Protein AF-A0A1F5RYB1-F1 (afdb_monomer)

Secondary structure (DSSP, 8-state):
--HHHHHHHHHHHHHHHHHHHTTS--SSPP---S--------SHHHHHHHHHHHHTHHHHTT-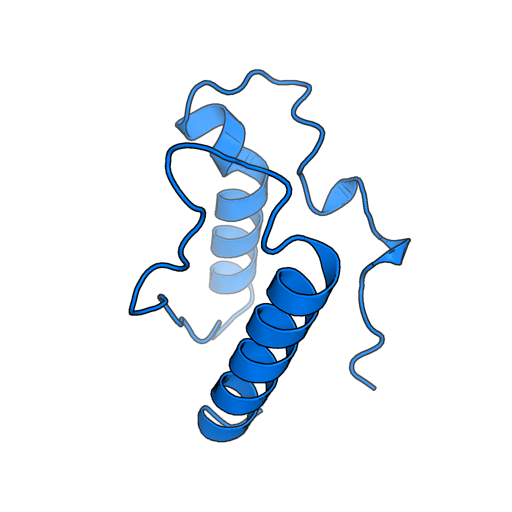-TT-S-SGGG-GGG-----

Sequence (82 aa):
MCRLQLRELLKHYRSSFFKKYNNRIPFPKFRWQKSYYDHVIRNGRDFENHWNYTSYNHVKHNMGDDWPYCTENYWEFIDDLS

Foldseek 3Di:
DDPVVVVVVVVVVVVVCCVVCQVVDPPPRDDDDPDDDDDDQDDDVSVVVVLCCQQCVCVVVVVDPVDC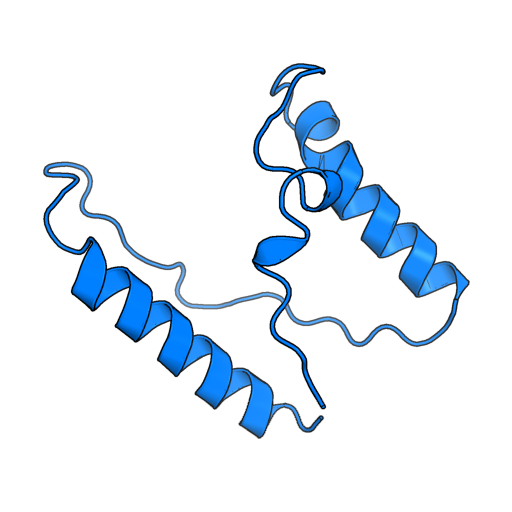PGPVNCPVPPDPPD

pLDDT: mean 85.4, std 10.03, range [46.84, 97.75]

InterPro domains:
  IPR036515 Transposase IS200-like superfamily [G3DSA:3.30.70.1290] (3-80)
  IPR036515 Transposase IS200-like superfamily [SSF143422] (9-63)

Structure (mmCIF, N/CA/C/O backbone):
data_AF-A0A1F5RYB1-F1
#
_entry.id   AF-A0A1F5RYB1-F1
#
loop_
_atom_site.group_PDB
_atom_site.id
_atom_site.type_symbol
_atom_site.label_atom_id
_atom_site.label_alt_id
_atom_site.label_comp_id
_atom_site.label_asym_id
_atom_sit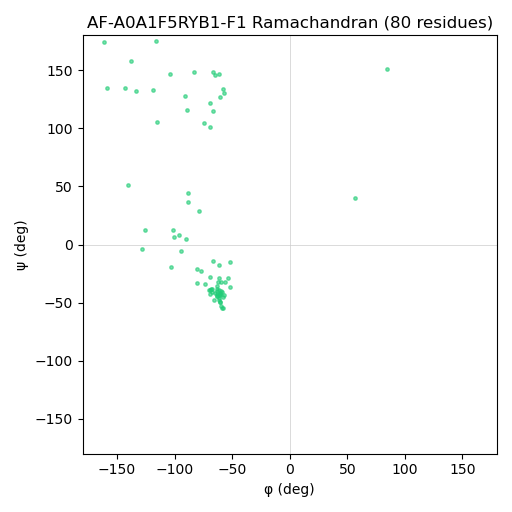e.label_entity_id
_atom_site.label_seq_id
_atom_site.pdbx_PDB_ins_code
_atom_site.Cartn_x
_atom_site.Cartn_y
_atom_site.Cartn_z
_atom_site.occupancy
_atom_site.B_iso_or_equiv
_atom_site.auth_seq_id
_atom_site.auth_comp_id
_atom_site.auth_asym_id
_atom_site.auth_atom_id
_atom_site.pdbx_PDB_model_num
ATOM 1 N N . MET A 1 1 ? -6.565 -7.335 15.291 1.00 57.12 1 MET A N 1
ATOM 2 C CA . MET A 1 1 ? -5.376 -6.459 15.388 1.00 57.12 1 MET A CA 1
ATOM 3 C C . MET A 1 1 ? -5.845 -5.024 15.634 1.00 57.12 1 MET A C 1
ATOM 5 O O . MET A 1 1 ? -6.758 -4.578 14.952 1.00 57.12 1 MET A O 1
ATOM 9 N N . CYS A 1 2 ? -5.322 -4.326 16.644 1.00 63.12 2 CYS A N 1
ATOM 10 C CA . CYS A 1 2 ? -5.752 -2.955 16.970 1.00 63.12 2 CYS A CA 1
ATOM 11 C C . CYS A 1 2 ? -5.023 -1.926 16.081 1.00 63.12 2 CYS A C 1
ATOM 13 O O . CYS A 1 2 ? -3.859 -2.125 15.741 1.00 63.12 2 CYS A O 1
ATOM 15 N N . ARG A 1 3 ? -5.663 -0.795 15.743 1.00 68.25 3 ARG A N 1
ATOM 16 C CA . ARG A 1 3 ? -5.106 0.272 14.875 1.00 68.25 3 ARG A CA 1
ATOM 17 C C . ARG A 1 3 ? -3.734 0.794 15.335 1.00 68.25 3 ARG A C 1
ATOM 19 O O . ARG A 1 3 ? -2.917 1.215 14.520 1.00 68.25 3 ARG A O 1
ATOM 26 N N . LEU A 1 4 ? -3.461 0.736 16.640 1.00 66.19 4 LEU A N 1
ATOM 27 C CA . LEU A 1 4 ? -2.161 1.095 17.216 1.00 66.19 4 LEU A CA 1
ATOM 28 C C . LEU A 1 4 ? -1.047 0.112 16.820 1.00 66.19 4 LEU A C 1
ATOM 30 O O . LEU A 1 4 ? 0.054 0.552 16.505 1.00 66.19 4 LEU A O 1
ATOM 34 N N . GLN A 1 5 ? -1.338 -1.191 16.754 1.00 80.81 5 GLN A N 1
ATOM 35 C CA . GLN A 1 5 ? -0.369 -2.211 16.331 1.00 80.81 5 GLN A CA 1
ATOM 36 C C . GLN A 1 5 ? -0.010 -2.051 14.847 1.00 80.81 5 GLN A C 1
ATOM 38 O O . GLN A 1 5 ? 1.166 -2.088 14.493 1.00 80.81 5 GLN A O 1
ATOM 43 N N . LEU A 1 6 ? -1.004 -1.759 13.996 1.00 83.19 6 LEU A N 1
ATOM 44 C CA . LEU A 1 6 ? -0.784 -1.484 12.571 1.00 83.19 6 LEU A CA 1
ATOM 45 C C 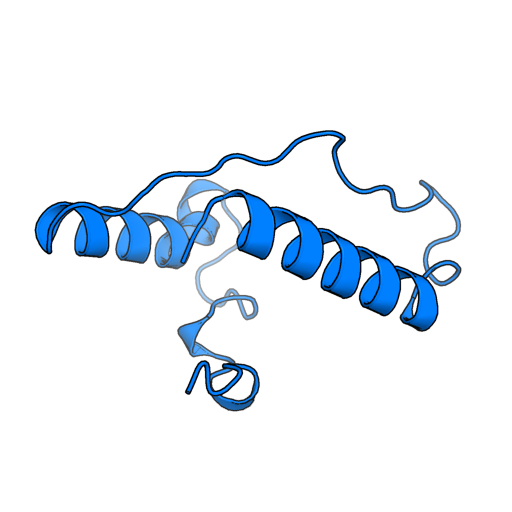. LEU A 1 6 ? 0.157 -0.288 12.358 1.00 83.19 6 LEU A C 1
ATOM 47 O O . LEU A 1 6 ? 1.034 -0.319 11.496 1.00 83.19 6 LEU A O 1
ATOM 51 N N . ARG A 1 7 ? 0.006 0.771 13.162 1.00 86.38 7 ARG A N 1
ATOM 52 C CA . ARG A 1 7 ? 0.856 1.962 13.061 1.00 86.38 7 ARG A CA 1
ATOM 53 C C . ARG A 1 7 ? 2.320 1.655 13.369 1.00 86.38 7 ARG A C 1
ATOM 55 O O . ARG A 1 7 ? 3.191 2.144 12.649 1.00 86.38 7 ARG A O 1
ATOM 62 N N . GLU A 1 8 ? 2.595 0.889 14.421 1.00 89.75 8 GLU A N 1
ATOM 63 C CA . GLU A 1 8 ? 3.971 0.531 14.783 1.00 89.75 8 GLU A CA 1
ATOM 64 C C . GLU A 1 8 ? 4.600 -0.405 13.747 1.00 89.75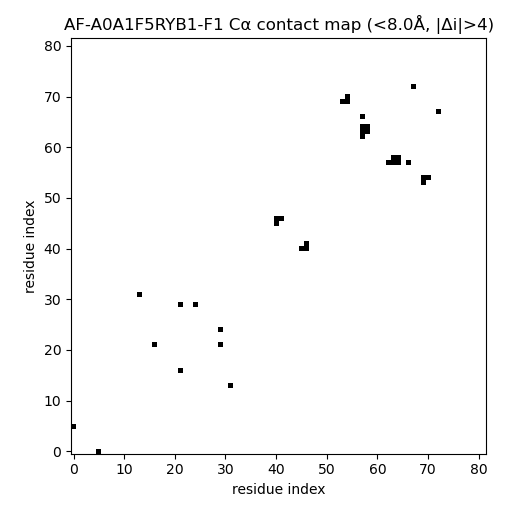 8 GLU A C 1
ATOM 66 O O . GLU A 1 8 ? 5.744 -0.190 13.344 1.00 89.75 8 GLU A O 1
ATOM 71 N N . LEU A 1 9 ? 3.823 -1.348 13.213 1.00 89.19 9 LEU A N 1
ATOM 72 C CA . LEU A 1 9 ? 4.263 -2.225 12.132 1.00 89.19 9 LEU A CA 1
ATOM 73 C C . LEU A 1 9 ? 4.612 -1.435 10.853 1.00 89.19 9 LEU A C 1
ATOM 75 O O . LEU A 1 9 ? 5.690 -1.597 10.283 1.00 89.19 9 LEU A O 1
ATOM 79 N N . LEU A 1 10 ? 3.760 -0.492 10.437 1.00 89.88 10 LEU A N 1
ATOM 80 C CA . LEU A 1 10 ? 4.037 0.367 9.278 1.00 89.88 10 LEU A CA 1
ATOM 81 C C . LEU A 1 10 ? 5.274 1.251 9.482 1.00 89.88 10 LEU A C 1
ATOM 83 O O . LEU A 1 10 ? 6.043 1.464 8.542 1.00 89.88 10 LEU A O 1
ATOM 87 N N . LYS A 1 11 ? 5.493 1.771 10.697 1.00 91.00 11 LYS A N 1
ATOM 88 C CA . LYS A 1 11 ? 6.729 2.499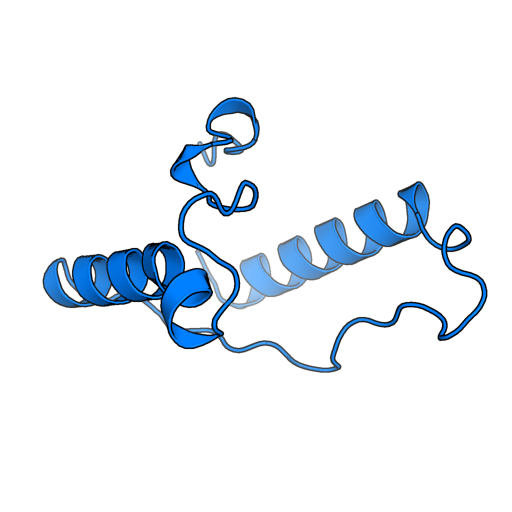 11.023 1.00 91.00 11 LYS A CA 1
ATOM 89 C C . LYS A 1 11 ? 7.950 1.595 10.878 1.00 91.00 11 LYS A C 1
ATOM 91 O O . LYS A 1 11 ? 8.944 2.035 10.298 1.00 91.00 11 LYS A O 1
ATOM 96 N N . HIS A 1 12 ? 7.865 0.357 11.368 1.00 91.44 12 HIS A N 1
ATOM 97 C CA . HIS A 1 12 ? 8.933 -0.626 11.242 1.00 91.44 12 HIS A CA 1
ATOM 98 C C . HIS A 1 12 ? 9.279 -0.878 9.768 1.00 91.44 12 HIS A C 1
ATOM 100 O O . HIS A 1 12 ? 10.419 -0.641 9.372 1.00 91.44 12 HIS A O 1
ATOM 106 N N . TYR A 1 13 ? 8.302 -1.231 8.925 1.00 90.62 13 TYR A N 1
ATOM 107 C CA . TYR A 1 13 ? 8.556 -1.491 7.503 1.00 90.62 13 TYR A CA 1
ATOM 108 C C . TYR A 1 13 ? 9.119 -0.272 6.762 1.00 90.62 13 TYR A C 1
ATOM 110 O O . TYR A 1 13 ? 10.085 -0.397 6.007 1.00 90.62 13 TYR A O 1
ATOM 118 N N . ARG A 1 14 ? 8.579 0.930 7.010 1.00 91.56 14 ARG A N 1
ATOM 119 C CA . ARG A 1 14 ? 9.095 2.172 6.405 1.00 91.56 14 ARG A CA 1
ATOM 120 C C . ARG A 1 14 ? 10.55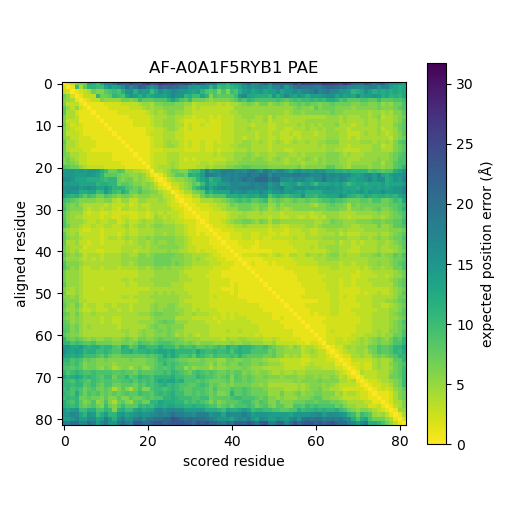1 2.432 6.789 1.00 91.56 14 ARG A C 1
ATOM 122 O O . ARG A 1 14 ? 11.336 2.841 5.932 1.00 91.56 14 ARG A O 1
ATOM 129 N N . SER A 1 15 ? 10.900 2.201 8.056 1.00 91.00 15 SER A N 1
ATOM 130 C CA . SER A 1 15 ? 12.264 2.343 8.573 1.00 91.00 15 SER A CA 1
ATOM 131 C C . SER A 1 15 ? 13.209 1.318 7.944 1.00 91.00 15 SER A C 1
ATOM 133 O O . SER A 1 15 ? 14.258 1.690 7.420 1.00 91.00 15 SER A O 1
ATOM 135 N N . SER A 1 16 ? 12.806 0.046 7.908 1.00 91.12 16 SER A N 1
ATOM 136 C CA . SER A 1 16 ? 13.576 -1.048 7.308 1.00 91.12 16 SER A CA 1
ATOM 137 C C . SER A 1 16 ? 13.833 -0.817 5.816 1.00 91.12 16 SER A C 1
ATOM 139 O O . SER A 1 16 ? 14.967 -0.962 5.355 1.00 91.12 16 SER A O 1
ATOM 141 N N . PHE A 1 17 ? 12.818 -0.367 5.069 1.00 90.38 17 PHE A N 1
ATOM 142 C CA . PHE A 1 17 ? 12.964 -0.002 3.660 1.00 90.38 17 PHE A CA 1
ATOM 143 C C . PHE A 1 17 ? 13.973 1.132 3.473 1.00 90.38 17 PHE A C 1
ATOM 145 O O . PHE A 1 17 ? 14.899 1.013 2.670 1.00 90.38 17 PHE A O 1
ATOM 152 N N . PHE A 1 18 ? 13.838 2.220 4.239 1.00 88.62 18 PHE A N 1
ATOM 153 C CA . PHE A 1 18 ? 14.786 3.325 4.161 1.00 88.62 18 PHE A CA 1
ATOM 154 C C . PHE A 1 18 ? 16.199 2.859 4.517 1.00 88.62 18 PHE A C 1
ATOM 156 O O . PHE A 1 18 ? 17.113 3.055 3.725 1.00 88.62 18 PHE A O 1
ATOM 163 N N . LYS A 1 19 ? 16.399 2.151 5.630 1.00 89.38 19 LYS A N 1
ATOM 164 C CA . LYS A 1 19 ? 17.723 1.636 6.010 1.00 89.38 19 LYS A CA 1
ATOM 165 C C . LYS A 1 19 ? 18.389 0.835 4.881 1.00 89.38 19 LYS A C 1
ATOM 167 O O . LYS A 1 19 ? 19.597 0.947 4.695 1.00 89.38 19 LYS A O 1
ATOM 172 N N . LYS A 1 20 ? 17.610 0.073 4.106 1.00 89.50 20 LYS A N 1
ATOM 173 C CA . LYS A 1 20 ? 18.105 -0.740 2.986 1.00 89.50 20 LYS A CA 1
ATOM 174 C C . LYS A 1 20 ? 18.341 0.056 1.689 1.00 89.50 20 LYS A C 1
ATOM 176 O O . LYS A 1 20 ? 19.260 -0.278 0.940 1.00 89.50 20 LYS A O 1
ATOM 181 N N . TYR A 1 21 ? 17.540 1.090 1.407 1.00 87.25 21 TYR A N 1
ATOM 182 C CA . TYR A 1 21 ? 17.482 1.720 0.075 1.00 87.25 21 TYR A CA 1
ATOM 183 C C . TYR A 1 21 ? 17.640 3.258 0.026 1.00 87.25 21 TYR A C 1
ATOM 185 O O . TYR A 1 21 ? 17.710 3.795 -1.079 1.00 87.25 21 TYR A O 1
ATOM 193 N N . ASN A 1 22 ? 17.741 3.972 1.160 1.00 73.12 22 ASN A N 1
ATOM 194 C CA . ASN A 1 22 ? 17.598 5.444 1.307 1.00 73.12 22 ASN A CA 1
ATOM 195 C C . ASN A 1 22 ? 18.452 6.331 0.374 1.00 73.12 22 ASN A C 1
ATOM 197 O O . ASN A 1 22 ? 18.137 7.501 0.216 1.00 73.12 22 ASN A O 1
ATOM 201 N N . ASN A 1 23 ? 19.482 5.810 -0.294 1.00 67.69 23 ASN A N 1
ATOM 202 C CA . ASN A 1 23 ? 20.366 6.605 -1.156 1.00 67.69 23 ASN A CA 1
ATOM 203 C C . ASN A 1 23 ? 20.497 6.073 -2.592 1.00 67.69 23 ASN A C 1
ATOM 205 O O . ASN A 1 23 ? 21.388 6.502 -3.317 1.00 67.69 23 ASN A O 1
ATOM 209 N N . ARG A 1 24 ? 19.645 5.132 -3.022 1.00 74.25 24 ARG A N 1
ATOM 210 C CA . ARG A 1 24 ? 19.759 4.547 -4.373 1.00 74.25 24 ARG A CA 1
ATOM 211 C C . ARG A 1 24 ? 19.164 5.417 -5.482 1.00 74.25 24 ARG A C 1
ATOM 213 O O . ARG A 1 24 ? 19.533 5.238 -6.635 1.00 74.25 24 ARG A O 1
ATOM 220 N N . ILE A 1 25 ? 18.261 6.342 -5.150 1.00 73.00 25 ILE A N 1
ATOM 221 C CA . ILE A 1 25 ? 17.583 7.205 -6.127 1.00 73.00 25 ILE A CA 1
ATOM 222 C C . ILE A 1 25 ? 18.001 8.660 -5.867 1.00 73.00 25 ILE A C 1
ATOM 224 O O . ILE A 1 25 ? 17.562 9.245 -4.871 1.00 73.00 25 ILE A O 1
ATOM 228 N N . PRO A 1 26 ? 18.864 9.248 -6.716 1.00 74.69 26 PRO A N 1
ATOM 229 C CA . PRO A 1 26 ? 19.444 10.565 -6.463 1.00 74.69 26 PRO A CA 1
ATOM 230 C C . PRO A 1 26 ? 18.447 11.715 -6.669 1.00 74.69 26 PRO A C 1
ATOM 232 O O . PRO A 1 26 ? 18.503 12.701 -5.930 1.00 74.69 26 PRO A O 1
ATOM 235 N N . PHE A 1 27 ? 17.509 11.601 -7.620 1.00 82.06 27 PHE A N 1
ATOM 236 C CA . PHE A 1 27 ? 16.474 12.611 -7.849 1.00 82.06 27 PHE A CA 1
ATOM 237 C C . PHE A 1 27 ? 15.251 12.047 -8.605 1.00 82.06 27 PHE A C 1
ATOM 239 O O . PHE A 1 27 ? 15.445 11.372 -9.614 1.00 82.06 27 PHE A O 1
ATOM 246 N N . PRO A 1 28 ? 14.009 12.346 -8.170 1.00 80.06 28 PRO A N 1
ATOM 247 C CA . PRO A 1 28 ? 13.660 12.965 -6.892 1.00 80.06 28 PRO A CA 1
ATOM 248 C C . PRO A 1 28 ? 13.990 12.033 -5.717 1.00 80.06 28 PRO A C 1
ATOM 250 O O . PRO A 1 28 ? 13.920 10.810 -5.832 1.00 80.06 28 PRO A O 1
ATOM 253 N N . LYS A 1 29 ? 14.342 12.610 -4.560 1.00 83.69 29 LYS A N 1
ATOM 254 C CA . LYS A 1 29 ? 14.565 11.816 -3.342 1.00 83.69 29 LYS A CA 1
ATOM 255 C C . LYS A 1 29 ? 13.280 11.074 -2.983 1.00 83.69 29 LYS A C 1
ATOM 257 O O . LYS A 1 29 ? 12.236 11.709 -2.825 1.00 83.69 29 LYS A O 1
ATOM 262 N N . PHE A 1 30 ? 13.377 9.759 -2.806 1.00 86.44 30 PHE A N 1
ATOM 263 C CA . PHE A 1 30 ? 12.250 8.942 -2.374 1.00 86.44 30 PHE A CA 1
ATOM 264 C C . PHE A 1 30 ? 11.699 9.438 -1.030 1.00 86.44 30 PHE A C 1
ATOM 266 O O . PHE A 1 30 ? 12.451 9.702 -0.087 1.00 86.44 30 PHE A O 1
ATOM 273 N N . ARG A 1 31 ? 10.373 9.566 -0.938 1.00 86.56 31 ARG A N 1
ATOM 274 C CA . ARG A 1 31 ? 9.658 9.930 0.289 1.00 86.56 31 ARG A CA 1
ATOM 275 C C . ARG A 1 31 ? 8.349 9.157 0.354 1.00 86.56 31 ARG A C 1
ATOM 277 O O . ARG A 1 31 ? 7.603 9.128 -0.620 1.00 86.56 31 ARG A O 1
ATOM 284 N N . TRP A 1 32 ? 8.040 8.598 1.520 1.00 89.25 32 TRP A N 1
ATOM 285 C CA . TRP A 1 32 ? 6.698 8.084 1.787 1.00 89.25 32 TRP A CA 1
ATOM 286 C C . TRP A 1 32 ? 5.678 9.226 1.781 1.00 89.25 32 TRP A C 1
ATOM 288 O O . TRP A 1 32 ? 5.965 10.330 2.255 1.00 89.25 32 TRP A O 1
ATOM 298 N N . GLN A 1 33 ? 4.460 8.950 1.313 1.00 91.44 33 GLN A N 1
ATOM 299 C CA . GLN A 1 33 ? 3.331 9.846 1.552 1.00 91.44 33 GLN A CA 1
ATOM 300 C C . GLN A 1 33 ? 3.054 9.977 3.063 1.00 91.44 33 GLN A C 1
ATOM 302 O O . GLN A 1 33 ? 3.279 9.044 3.843 1.00 91.44 33 GLN A O 1
ATOM 307 N N . LYS A 1 34 ? 2.590 11.165 3.485 1.00 89.06 34 LYS A N 1
ATOM 308 C CA . LYS A 1 34 ? 2.425 11.522 4.909 1.00 89.06 34 LYS A CA 1
ATOM 309 C C . LYS A 1 34 ? 1.429 10.610 5.633 1.00 89.06 34 LYS A C 1
ATOM 311 O O . LYS A 1 34 ? 1.669 10.240 6.780 1.00 89.06 34 LYS A O 1
ATOM 316 N N . SER A 1 35 ? 0.344 10.242 4.964 1.00 89.19 35 SER A N 1
ATOM 317 C CA . SER A 1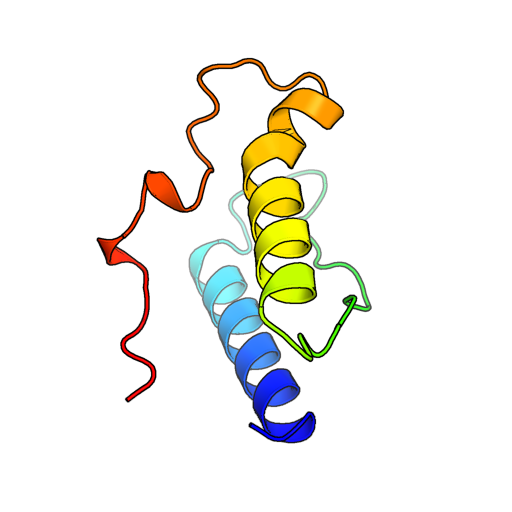 35 ? -0.720 9.379 5.478 1.00 89.19 35 SER A CA 1
ATOM 318 C C . SER A 1 35 ? -0.809 8.076 4.680 1.00 89.19 35 SER A C 1
ATOM 320 O O . SER A 1 35 ? -0.071 7.862 3.718 1.00 89.19 35 SER A O 1
ATOM 322 N N . TYR A 1 36 ? -1.680 7.182 5.133 1.00 90.19 36 TYR A N 1
ATOM 323 C CA . TYR A 1 36 ? -2.089 5.974 4.427 1.00 90.19 36 TYR A CA 1
ATOM 324 C C . TYR A 1 36 ? -3.601 5.812 4.585 1.00 90.19 36 TYR A C 1
ATOM 326 O O . TYR A 1 36 ? -4.192 6.384 5.504 1.00 90.19 36 TYR A O 1
ATOM 334 N N . TYR A 1 37 ? -4.209 5.064 3.672 1.00 91.50 37 TYR A N 1
ATOM 335 C CA . TYR A 1 37 ? -5.610 4.673 3.755 1.00 91.50 37 TYR A CA 1
ATOM 336 C C . TYR A 1 37 ? -5.709 3.329 4.482 1.00 91.50 37 TYR A C 1
ATOM 338 O O . TYR A 1 37 ? -4.998 2.392 4.119 1.00 91.50 37 TYR A O 1
ATOM 346 N N . ASP A 1 38 ? -6.551 3.247 5.514 1.00 91.06 38 ASP A N 1
ATOM 347 C CA . ASP A 1 38 ? -6.891 2.003 6.203 1.00 91.06 38 ASP A CA 1
ATOM 348 C C . ASP A 1 38 ? -8.388 1.703 6.084 1.00 91.06 38 ASP A C 1
ATOM 350 O O . ASP A 1 38 ? -9.226 2.575 6.310 1.00 91.06 38 ASP A O 1
ATOM 354 N N . HIS A 1 39 ? -8.720 0.457 5.738 1.00 91.31 39 HIS A N 1
ATOM 355 C CA . HIS A 1 39 ? -10.089 -0.055 5.679 1.00 91.31 39 HIS A CA 1
ATOM 356 C C . HIS A 1 39 ? -10.154 -1.412 6.374 1.00 91.31 39 HIS A C 1
ATOM 358 O O . HIS A 1 39 ? -9.319 -2.284 6.137 1.00 91.31 39 HIS A O 1
ATOM 364 N N . VAL A 1 40 ? -11.140 -1.584 7.254 1.00 92.25 40 VAL A N 1
ATOM 365 C CA . VAL A 1 40 ? -11.387 -2.865 7.924 1.00 92.25 40 VAL A CA 1
ATOM 366 C C . VAL A 1 40 ? -12.331 -3.676 7.054 1.00 92.25 40 VAL A C 1
ATOM 368 O O . VAL A 1 40 ? -13.487 -3.286 6.901 1.00 92.25 40 VAL A O 1
ATOM 371 N N . ILE A 1 41 ? -11.851 -4.812 6.551 1.00 94.38 41 ILE A N 1
ATOM 372 C CA . ILE A 1 41 ? -12.655 -5.762 5.781 1.00 94.38 41 ILE A CA 1
ATOM 373 C C . ILE A 1 41 ? -13.671 -6.428 6.710 1.00 94.38 41 ILE A C 1
ATOM 375 O O . ILE A 1 41 ? -13.297 -7.027 7.720 1.00 94.38 41 ILE A O 1
ATOM 379 N N . ARG A 1 42 ? -14.965 -6.300 6.395 1.00 94.12 42 ARG A N 1
ATOM 380 C CA . ARG A 1 42 ? -16.045 -6.696 7.327 1.00 94.12 42 ARG A CA 1
ATOM 381 C C . ARG A 1 42 ? -16.721 -8.020 7.001 1.00 94.12 42 ARG A C 1
ATOM 383 O O . ARG A 1 42 ? -17.416 -8.563 7.853 1.00 94.12 42 ARG A O 1
ATOM 390 N N . ASN A 1 43 ? -16.590 -8.503 5.770 1.00 96.81 43 ASN A N 1
ATOM 391 C CA . ASN A 1 43 ? -17.230 -9.732 5.307 1.00 96.81 43 ASN A CA 1
ATOM 392 C C . ASN A 1 43 ? -16.539 -10.273 4.044 1.00 96.81 43 ASN A C 1
ATOM 394 O O . ASN A 1 43 ? -15.660 -9.624 3.479 1.00 96.81 43 ASN A O 1
ATOM 398 N N . GLY A 1 44 ? -16.962 -11.458 3.595 1.00 97.75 44 GLY A N 1
ATOM 399 C CA . GLY A 1 44 ? -16.367 -12.130 2.436 1.00 97.75 44 GLY A CA 1
ATOM 400 C C . GLY A 1 44 ? -16.528 -11.369 1.118 1.00 97.75 44 GLY A C 1
ATOM 401 O O . GLY A 1 44 ? -15.603 -11.346 0.315 1.00 97.75 44 GLY A O 1
ATOM 402 N N . ARG A 1 45 ? -17.655 -10.678 0.908 1.00 97.50 45 ARG A N 1
ATOM 403 C CA . ARG A 1 45 ? -17.854 -9.882 -0.313 1.00 97.50 45 ARG A CA 1
ATOM 404 C C . ARG A 1 45 ? -16.943 -8.657 -0.343 1.00 97.50 45 ARG A C 1
ATOM 406 O O . ARG A 1 45 ? -16.404 -8.306 -1.385 1.00 97.50 45 ARG A O 1
ATOM 413 N N . ASP A 1 46 ? -16.768 -8.014 0.805 1.00 96.88 46 ASP A N 1
ATOM 414 C CA . ASP A 1 46 ? -15.844 -6.895 0.977 1.00 96.88 46 ASP A CA 1
ATOM 415 C C . ASP A 1 46 ? -14.392 -7.337 0.743 1.00 96.88 46 ASP A C 1
ATOM 417 O O . ASP A 1 46 ? -13.639 -6.643 0.062 1.00 96.88 46 ASP A O 1
ATOM 421 N N . PHE A 1 47 ? -14.030 -8.530 1.226 1.00 95.88 47 PHE A N 1
ATOM 422 C CA . PHE A 1 47 ? -12.735 -9.148 0.952 1.00 95.88 47 PHE A CA 1
ATOM 423 C C . PHE A 1 47 ? -12.516 -9.370 -0.549 1.00 95.88 47 PHE A C 1
ATOM 425 O O . PHE A 1 47 ? -11.525 -8.893 -1.091 1.00 95.88 47 PHE A O 1
ATOM 432 N N . GLU A 1 48 ? -13.458 -10.032 -1.225 1.00 96.62 48 GLU A N 1
ATOM 433 C CA . GLU A 1 48 ? -13.385 -10.324 -2.663 1.00 96.62 48 GLU A CA 1
ATOM 434 C C . GLU A 1 48 ? -13.231 -9.043 -3.495 1.00 96.62 48 GLU A C 1
ATOM 436 O O . GLU A 1 48 ? -12.396 -8.970 -4.395 1.00 96.62 48 GLU A O 1
ATOM 441 N N . ASN A 1 49 ? -13.985 -7.993 -3.157 1.00 95.75 49 ASN A N 1
ATOM 442 C CA . ASN A 1 49 ? -13.882 -6.705 -3.836 1.00 95.75 49 ASN A CA 1
ATOM 443 C C . ASN A 1 49 ? -12.496 -6.065 -3.659 1.00 95.75 49 ASN A C 1
ATOM 445 O O . ASN A 1 49 ? -11.938 -5.548 -4.626 1.00 95.75 49 ASN A O 1
ATOM 449 N N . HIS A 1 50 ? -11.939 -6.087 -2.443 1.00 95.00 50 HIS A N 1
ATOM 450 C CA . HIS A 1 50 ? -10.617 -5.519 -2.171 1.00 95.00 50 HIS A CA 1
ATOM 451 C C . HIS A 1 50 ? -9.495 -6.336 -2.811 1.00 95.00 50 HIS A C 1
ATOM 453 O O . HIS A 1 50 ? -8.575 -5.743 -3.370 1.00 95.00 50 HIS A O 1
ATOM 459 N N . TRP A 1 51 ? -9.605 -7.666 -2.790 1.00 93.19 51 TRP A N 1
ATOM 460 C CA . TRP A 1 51 ? -8.687 -8.571 -3.477 1.00 93.19 51 TRP A CA 1
ATOM 461 C C . TRP A 1 51 ? -8.657 -8.279 -4.980 1.00 93.19 51 TRP A C 1
ATOM 463 O O . TRP A 1 51 ? -7.609 -7.939 -5.527 1.00 93.19 51 TRP A O 1
ATOM 473 N N . ASN A 1 52 ? -9.826 -8.278 -5.628 1.00 93.50 52 ASN A N 1
ATOM 474 C CA . ASN A 1 52 ? -9.942 -7.965 -7.051 1.00 93.50 52 ASN A CA 1
ATOM 475 C C . ASN A 1 52 ? -9.418 -6.556 -7.361 1.00 93.50 52 ASN A C 1
ATOM 477 O O . ASN A 1 52 ? -8.723 -6.358 -8.355 1.00 93.50 52 ASN A O 1
ATOM 481 N N . TYR A 1 53 ? -9.700 -5.571 -6.501 1.00 93.25 53 TYR A N 1
ATOM 482 C CA . TYR A 1 53 ? -9.165 -4.222 -6.671 1.00 93.25 53 TYR A CA 1
ATOM 483 C C . TYR A 1 53 ? -7.633 -4.214 -6.698 1.00 93.25 53 TYR A C 1
ATOM 485 O O . TYR A 1 53 ? -7.053 -3.557 -7.560 1.00 93.25 53 TYR A O 1
ATOM 493 N N . THR A 1 54 ? -6.975 -4.929 -5.780 1.00 91.25 54 THR A N 1
ATOM 494 C CA . THR A 1 54 ? -5.509 -4.999 -5.735 1.00 91.25 54 THR A CA 1
ATOM 495 C C . THR A 1 54 ? -4.927 -5.772 -6.913 1.00 91.25 54 THR A C 1
ATOM 497 O O . THR A 1 54 ? -3.982 -5.276 -7.527 1.00 91.25 54 THR A O 1
ATOM 500 N N . SER A 1 55 ? -5.526 -6.906 -7.290 1.00 90.06 55 SER A N 1
ATOM 501 C CA . SER A 1 55 ? -5.058 -7.738 -8.404 1.00 90.06 55 SER A CA 1
ATOM 502 C C . SER A 1 55 ? -5.169 -7.010 -9.745 1.00 90.06 55 SER A C 1
ATOM 504 O O . SER A 1 55 ? -4.227 -7.029 -10.531 1.00 90.06 55 SER A O 1
ATOM 506 N N . TYR A 1 56 ? -6.267 -6.285 -9.993 1.00 91.50 56 TYR A N 1
ATOM 507 C CA . TYR A 1 56 ? -6.522 -5.595 -11.268 1.00 91.50 56 TYR A CA 1
ATOM 508 C C . TYR A 1 56 ? -6.121 -4.109 -11.284 1.00 91.50 56 TYR A C 1
ATOM 510 O O . TYR A 1 56 ? -6.409 -3.390 -12.246 1.00 91.50 56 TYR A O 1
ATOM 518 N N . ASN A 1 57 ? -5.437 -3.612 -10.247 1.00 92.69 57 ASN A N 1
ATOM 519 C CA . ASN A 1 57 ? -5.037 -2.202 -10.175 1.00 92.69 57 ASN A CA 1
ATOM 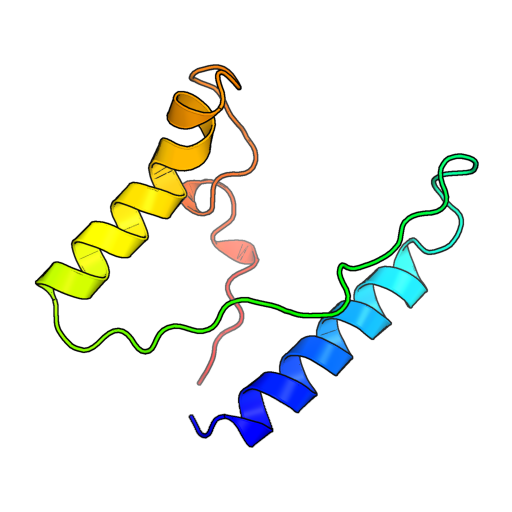520 C C . ASN A 1 57 ? -4.079 -1.806 -11.316 1.00 92.69 57 ASN A C 1
ATOM 522 O O . ASN A 1 57 ? -4.118 -0.681 -11.814 1.00 92.69 57 ASN A O 1
ATOM 526 N N . HIS A 1 58 ? -3.242 -2.746 -11.759 1.00 93.44 58 HIS A N 1
ATOM 527 C CA . HIS A 1 58 ? -2.325 -2.549 -12.880 1.00 93.44 58 HIS A CA 1
ATOM 528 C C . HIS A 1 58 ? -3.083 -2.287 -14.194 1.00 93.44 58 HIS A C 1
ATOM 530 O O . HIS A 1 58 ? -2.746 -1.342 -14.908 1.00 93.44 58 HIS A O 1
ATOM 536 N N . VAL A 1 59 ? -4.167 -3.032 -14.462 1.00 92.12 59 VAL A N 1
ATOM 537 C CA . VAL A 1 59 ? -5.051 -2.822 -15.623 1.00 92.12 59 VAL A CA 1
ATOM 538 C C . VAL A 1 59 ? -5.687 -1.438 -15.554 1.00 92.12 59 VAL A C 1
ATOM 540 O O . VAL A 1 59 ? -5.618 -0.667 -16.507 1.00 92.12 59 VAL A O 1
ATOM 543 N N . LYS A 1 60 ? -6.237 -1.074 -14.387 1.00 92.31 60 LYS A N 1
ATOM 544 C CA . LYS A 1 60 ? -6.848 0.244 -14.148 1.00 92.31 60 LYS A CA 1
ATOM 545 C C . LYS A 1 60 ? -5.886 1.406 -14.439 1.00 92.31 60 LYS A C 1
ATOM 547 O O . LYS A 1 60 ? -6.332 2.480 -14.842 1.00 92.31 60 LYS A O 1
ATOM 552 N N . HIS A 1 61 ? -4.588 1.208 -14.221 1.00 93.50 61 HIS A N 1
ATOM 553 C CA . HIS A 1 61 ? -3.543 2.206 -14.450 1.00 93.50 61 HIS A CA 1
ATOM 554 C C . HIS A 1 61 ? -2.747 2.001 -15.751 1.00 93.50 61 HIS A C 1
ATOM 556 O O . HIS A 1 61 ? -1.738 2.678 -15.940 1.00 93.50 61 HIS A O 1
ATOM 562 N N . ASN A 1 62 ? -3.213 1.140 -16.665 1.00 93.44 62 ASN A N 1
ATOM 563 C CA . ASN A 1 62 ? -2.591 0.864 -17.967 1.00 93.44 62 ASN A CA 1
ATOM 564 C C . ASN A 1 62 ? -1.126 0.388 -17.872 1.00 93.44 62 ASN A C 1
ATOM 566 O O . ASN A 1 62 ? -0.283 0.799 -18.667 1.00 93.44 62 ASN A O 1
ATOM 570 N N . MET A 1 63 ? -0.810 -0.459 -16.887 1.00 88.94 63 MET A N 1
ATOM 571 C CA . MET A 1 63 ? 0.553 -0.960 -16.645 1.00 88.94 63 MET A CA 1
ATOM 572 C C . MET A 1 63 ? 0.906 -2.263 -17.395 1.00 88.94 63 MET A C 1
ATOM 574 O O . MET A 1 63 ? 2.019 -2.759 -17.238 1.00 88.94 63 MET A O 1
ATOM 578 N N . GLY A 1 64 ? 0.009 -2.765 -18.254 1.00 85.88 64 GLY A N 1
ATOM 579 C CA . GLY A 1 64 ? 0.196 -3.979 -19.065 1.00 85.88 64 GLY A CA 1
ATOM 580 C C . GLY A 1 64 ? -0.155 -5.270 -18.321 1.00 85.88 64 GLY A C 1
ATOM 581 O O . GLY A 1 64 ? -0.047 -5.319 -17.100 1.00 85.88 64 GLY A O 1
ATOM 582 N N . ASP A 1 65 ? -0.583 -6.298 -19.058 1.00 81.12 65 ASP A N 1
ATOM 583 C CA . ASP A 1 65 ? -1.157 -7.529 -18.485 1.00 81.12 65 ASP A CA 1
ATOM 584 C C . ASP A 1 65 ? -0.124 -8.400 -17.739 1.00 81.12 65 ASP A C 1
ATOM 586 O O . ASP A 1 65 ? -0.464 -9.072 -16.770 1.00 81.12 65 ASP A O 1
ATOM 590 N N . ASP A 1 66 ? 1.157 -8.329 -18.119 1.00 83.44 66 ASP A N 1
ATOM 591 C CA . ASP A 1 66 ? 2.256 -9.094 -17.505 1.00 83.44 66 ASP A CA 1
ATOM 592 C C . ASP A 1 66 ? 2.895 -8.369 -16.300 1.00 83.44 66 ASP A C 1
ATOM 594 O O . ASP A 1 66 ? 4.115 -8.394 -16.108 1.00 83.44 66 ASP A O 1
ATOM 598 N N . TRP A 1 67 ? 2.102 -7.657 -15.493 1.00 87.94 67 TRP A N 1
ATOM 599 C CA . TRP A 1 67 ? 2.631 -6.851 -14.390 1.00 87.94 67 TRP A CA 1
ATOM 600 C C . TRP A 1 67 ? 3.253 -7.733 -13.287 1.00 87.94 67 TRP A C 1
ATOM 602 O O . TRP A 1 67 ? 2.538 -8.462 -12.596 1.00 87.94 67 TRP A O 1
ATOM 612 N N . PRO A 1 68 ? 4.578 -7.654 -13.040 1.00 86.38 68 PRO A N 1
ATOM 613 C CA . PRO A 1 68 ? 5.242 -8.600 -12.148 1.00 86.38 68 PRO A CA 1
ATOM 614 C C . PRO A 1 68 ? 4.984 -8.291 -10.671 1.00 86.38 68 PRO A C 1
ATOM 616 O O . PRO A 1 68 ? 5.069 -9.190 -9.842 1.00 86.38 68 PRO A O 1
ATOM 619 N N . TYR A 1 69 ? 4.634 -7.048 -10.320 1.00 84.69 69 TYR A N 1
ATOM 620 C CA . TYR A 1 69 ? 4.495 -6.584 -8.933 1.00 84.69 69 TYR A CA 1
ATOM 621 C C . TYR A 1 69 ? 3.091 -6.802 -8.349 1.00 84.69 69 TYR A C 1
ATOM 623 O O . TYR A 1 69 ? 2.528 -5.907 -7.715 1.00 84.69 69 TYR A O 1
ATOM 631 N N . CYS A 1 70 ? 2.542 -7.991 -8.586 1.00 81.50 70 CYS A N 1
ATOM 632 C CA . CYS A 1 70 ? 1.275 -8.487 -8.057 1.00 81.50 70 CYS A CA 1
ATOM 633 C C . CYS A 1 70 ? 1.532 -9.497 -6.924 1.00 81.50 70 CYS A C 1
ATOM 635 O O . CYS A 1 70 ? 2.536 -10.209 -6.939 1.00 81.50 70 CYS A O 1
ATOM 637 N N . THR A 1 71 ? 0.656 -9.543 -5.915 1.00 76.44 71 THR A N 1
ATOM 638 C CA . THR A 1 71 ? 0.835 -10.389 -4.716 1.00 76.44 71 THR A CA 1
ATOM 639 C C . THR A 1 71 ? 0.932 -11.874 -5.068 1.00 76.44 71 THR A C 1
ATOM 641 O O . THR A 1 71 ? 1.680 -12.614 -4.436 1.00 76.44 71 THR A O 1
ATOM 644 N N . GLU A 1 72 ? 0.241 -12.288 -6.124 1.00 78.38 72 GLU A N 1
ATOM 645 C CA . GLU A 1 72 ? 0.201 -13.647 -6.657 1.00 78.38 72 GLU A CA 1
ATOM 646 C C . GLU A 1 72 ? 1.575 -14.161 -7.122 1.00 78.38 72 GLU A C 1
ATOM 648 O O . GLU A 1 72 ? 1.757 -15.372 -7.244 1.00 78.38 72 GLU A O 1
ATOM 653 N N . ASN A 1 73 ? 2.543 -13.266 -7.345 1.00 83.75 73 ASN A N 1
ATOM 654 C CA . ASN A 1 73 ? 3.889 -13.610 -7.802 1.00 83.75 73 ASN A CA 1
ATOM 655 C C . ASN A 1 73 ? 4.910 -13.768 -6.662 1.00 83.75 73 ASN A C 1
ATOM 657 O O . ASN A 1 73 ? 6.050 -14.128 -6.941 1.00 83.75 73 ASN A O 1
ATOM 661 N N . TYR A 1 74 ? 4.535 -13.479 -5.407 1.00 84.44 74 TYR A N 1
ATOM 662 C CA . TYR A 1 74 ? 5.482 -13.354 -4.290 1.00 84.44 74 TYR A CA 1
ATOM 663 C C . TYR A 1 74 ? 4.974 -13.962 -2.973 1.00 84.44 74 TYR A C 1
ATOM 665 O O . TYR A 1 74 ? 4.969 -13.313 -1.919 1.00 84.44 74 TYR A O 1
ATOM 673 N N . TRP A 1 75 ? 4.528 -15.215 -3.018 1.00 81.69 75 TRP A N 1
ATOM 674 C CA . TRP A 1 75 ? 4.020 -15.935 -1.843 1.00 81.69 75 TRP A CA 1
ATOM 675 C C . TRP A 1 75 ? 5.070 -16.099 -0.739 1.00 81.69 75 TRP A C 1
ATOM 677 O O . TRP A 1 75 ? 4.732 -16.125 0.441 1.00 81.69 75 TRP A O 1
ATOM 687 N N . GLU A 1 76 ? 6.348 -16.157 -1.105 1.00 83.19 76 GLU A N 1
ATOM 688 C CA . GLU A 1 76 ? 7.480 -16.300 -0.191 1.00 83.19 76 GLU A CA 1
ATOM 689 C C . GLU A 1 76 ? 7.709 -15.088 0.724 1.00 83.19 76 GLU A C 1
ATOM 691 O O . GLU A 1 76 ? 8.461 -15.189 1.693 1.00 83.19 76 GLU A O 1
ATOM 696 N N . PHE A 1 77 ? 7.087 -13.942 0.426 1.00 75.94 77 PHE A N 1
ATOM 697 C CA . PHE A 1 77 ? 7.180 -12.724 1.239 1.00 75.94 77 PHE A CA 1
ATOM 698 C C . PHE A 1 77 ? 5.963 -12.503 2.136 1.00 75.94 77 PHE A C 1
ATOM 700 O O . PHE A 1 77 ? 5.855 -11.450 2.770 1.00 75.94 77 PHE A O 1
ATOM 707 N N . ILE A 1 78 ? 5.038 -13.462 2.191 1.00 78.25 78 ILE A N 1
ATOM 708 C CA . ILE A 1 78 ? 3.958 -13.428 3.169 1.00 78.25 78 ILE A CA 1
ATOM 709 C C . ILE A 1 78 ? 4.560 -13.808 4.520 1.00 78.25 78 ILE A C 1
ATOM 711 O O . ILE A 1 78 ? 4.874 -14.971 4.768 1.00 78.25 78 ILE A O 1
ATOM 715 N N . ASP A 1 79 ? 4.742 -12.802 5.377 1.00 74.06 79 ASP A N 1
ATOM 716 C CA . ASP A 1 79 ? 5.107 -13.020 6.774 1.00 74.06 79 ASP A CA 1
ATOM 717 C C . ASP A 1 79 ? 4.042 -13.920 7.421 1.00 74.06 79 ASP A C 1
ATOM 719 O O . ASP A 1 79 ? 2.840 -13.657 7.301 1.00 74.06 79 ASP A O 1
ATOM 723 N N . ASP A 1 80 ? 4.477 -14.976 8.109 1.00 69.25 80 ASP A N 1
ATOM 724 C CA . ASP A 1 80 ? 3.571 -15.815 8.887 1.00 69.25 80 ASP A CA 1
ATOM 725 C C . ASP A 1 80 ? 3.090 -14.983 10.083 1.00 69.25 80 ASP A C 1
ATOM 727 O O . ASP A 1 80 ? 3.827 -14.725 11.035 1.00 69.25 80 ASP A O 1
ATOM 731 N N . LEU A 1 81 ? 1.868 -14.456 9.990 1.00 57.38 81 LEU A N 1
ATOM 732 C CA . LEU A 1 81 ? 1.266 -13.587 11.007 1.00 57.38 81 LEU A CA 1
ATOM 733 C C . LEU A 1 81 ? 0.721 -14.394 12.206 1.00 57.38 81 LEU A C 1
ATOM 735 O O . LEU A 1 81 ? -0.255 -13.962 12.827 1.00 57.38 81 LEU A O 1
ATOM 739 N N . SER A 1 82 ? 1.326 -15.555 12.492 1.00 46.84 82 SER A N 1
ATOM 740 C CA . SER A 1 82 ? 0.962 -16.482 13.573 1.00 46.84 82 SER A CA 1
ATOM 741 C C . SER A 1 82 ? 1.125 -15.859 14.956 1.00 46.84 82 SER A C 1
ATOM 743 O O . SER A 1 82 ? 2.239 -15.351 15.233 1.00 46.84 82 SER A O 1
#

Organism: NCBI:txid1797988

Radius of gyration: 15.6 Å; Cα contacts (8 Å, |Δi|>4): 18; chains: 1; bounding box: 38×29×36 Å

Solvent-accessible surface area (backbone atoms only — not comparable to full-atom values): 5516 Å² total; per-residue (Å²): 136,58,76,68,57,55,54,53,51,51,51,48,52,56,48,54,50,38,76,74,48,73,76,78,51,85,75,75,68,84,72,81,71,94,72,82,90,85,82,82,76,84,48,70,70,52,42,53,52,52,50,51,48,62,73,46,43,43,62,80,68,70,61,52,94,83,54,71,94,42,72,92,73,46,68,89,71,61,74,82,88,121

Mean predicted aligned error: 6.17 Å